Protein AF-A0A529P833-F1 (afdb_monomer_lite)

Structure (mmCIF, N/CA/C/O backbone):
data_AF-A0A529P833-F1
#
_entry.id   AF-A0A529P833-F1
#
loop_
_atom_site.group_PDB
_atom_site.id
_atom_site.type_symbol
_atom_site.label_atom_id
_atom_site.label_alt_id
_atom_site.label_comp_id
_atom_site.label_asym_id
_atom_site.label_entity_id
_atom_site.label_seq_id
_atom_site.pdbx_PDB_ins_code
_atom_site.Cartn_x
_atom_site.Cartn_y
_atom_site.Cartn_z
_atom_site.occupancy
_atom_site.B_iso_or_equiv
_atom_site.auth_seq_id
_atom_site.auth_comp_id
_atom_site.auth_asym_id
_atom_site.auth_atom_id
_atom_site.pdbx_PDB_model_num
ATOM 1 N N . ALA A 1 1 ? -0.693 17.365 -5.103 1.00 44.31 1 ALA A N 1
ATOM 2 C CA . ALA A 1 1 ? -1.880 16.643 -4.598 1.00 44.31 1 ALA A CA 1
ATOM 3 C C . ALA A 1 1 ? -1.567 15.149 -4.616 1.00 44.31 1 ALA A C 1
ATOM 5 O O . ALA A 1 1 ? -0.800 14.746 -5.477 1.00 44.31 1 ALA A O 1
ATOM 6 N N . GLY A 1 2 ? -2.029 14.365 -3.637 1.00 60.72 2 GLY A N 1
ATOM 7 C CA . GLY A 1 2 ? -1.869 12.901 -3.673 1.00 60.72 2 GLY A CA 1
ATOM 8 C C . GLY A 1 2 ? -3.055 12.272 -4.397 1.00 60.72 2 GLY A C 1
ATOM 9 O O . GLY A 1 2 ? -4.148 12.835 -4.332 1.00 60.72 2 GLY A O 1
ATOM 10 N N . THR A 1 3 ? -2.845 11.148 -5.074 1.00 85.25 3 THR A N 1
ATOM 11 C CA . THR A 1 3 ? -3.934 10.380 -5.693 1.00 85.25 3 THR A CA 1
ATOM 12 C C . THR A 1 3 ? -4.695 9.618 -4.611 1.00 85.25 3 THR A C 1
ATOM 14 O O . THR A 1 3 ? -4.107 9.254 -3.597 1.00 85.25 3 THR A O 1
ATOM 17 N N . GLY A 1 4 ? -6.000 9.411 -4.770 1.00 94.19 4 GLY A N 1
ATOM 18 C CA . GLY A 1 4 ? -6.789 8.597 -3.845 1.00 94.19 4 GLY A CA 1
ATOM 19 C C . GLY A 1 4 ? -6.843 7.138 -4.295 1.00 94.19 4 GLY A C 1
ATOM 20 O O . GLY A 1 4 ? -7.025 6.890 -5.484 1.00 94.19 4 GLY A O 1
ATOM 21 N N . ILE A 1 5 ? -6.725 6.192 -3.364 1.00 96.88 5 ILE A N 1
ATOM 22 C CA . ILE A 1 5 ? -6.980 4.764 -3.613 1.00 96.88 5 ILE A CA 1
ATOM 23 C C . ILE A 1 5 ? -7.981 4.201 -2.609 1.00 96.88 5 ILE A C 1
ATOM 25 O O . ILE A 1 5 ? -7.997 4.668 -1.466 1.00 96.88 5 ILE A O 1
ATOM 29 N N . PRO A 1 6 ? -8.784 3.188 -2.969 1.00 98.12 6 PRO A N 1
ATOM 30 C CA . PRO A 1 6 ? -9.555 2.457 -1.982 1.00 98.12 6 PRO A CA 1
ATOM 31 C C . PRO A 1 6 ? -8.611 1.705 -1.031 1.00 98.12 6 PRO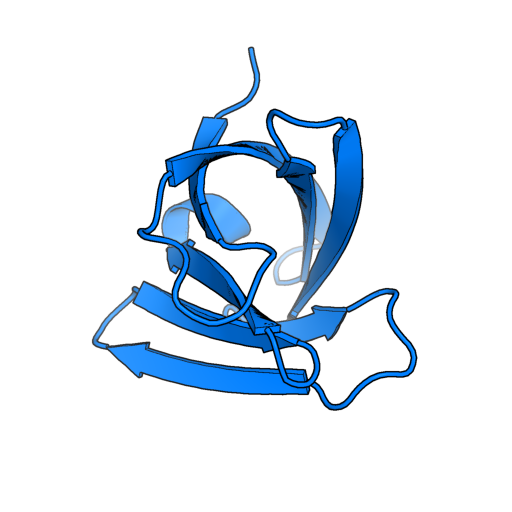 A C 1
ATOM 33 O O . PRO A 1 6 ? -7.746 0.935 -1.457 1.00 98.12 6 PRO A O 1
ATOM 36 N N . CYS A 1 7 ? -8.772 1.920 0.273 1.00 98.12 7 CYS A N 1
ATOM 37 C CA . CYS A 1 7 ? -8.083 1.143 1.293 1.00 98.12 7 CYS A CA 1
ATOM 38 C C . CYS A 1 7 ? -8.911 0.970 2.574 1.00 98.12 7 CYS A C 1
ATOM 40 O O . CYS A 1 7 ? -9.808 1.761 2.880 1.00 98.12 7 CYS A O 1
ATOM 42 N N . ALA A 1 8 ? -8.592 -0.075 3.333 1.00 98.12 8 ALA A N 1
ATOM 43 C CA . ALA A 1 8 ? -9.122 -0.337 4.665 1.00 98.12 8 ALA A CA 1
ATOM 44 C C . ALA A 1 8 ? -7.989 -0.811 5.578 1.00 98.12 8 ALA A C 1
ATOM 46 O O . ALA A 1 8 ? -7.127 -1.578 5.153 1.00 98.12 8 ALA A O 1
ATOM 47 N N . ARG A 1 9 ? -7.988 -0.365 6.835 1.00 97.50 9 ARG A N 1
ATOM 48 C CA . ARG A 1 9 ? -6.948 -0.708 7.814 1.00 97.50 9 ARG A CA 1
ATOM 49 C C . ARG A 1 9 ? -7.383 -1.819 8.756 1.00 97.50 9 ARG A C 1
ATOM 51 O O . ARG A 1 9 ? -6.577 -2.667 9.131 1.00 97.50 9 ARG A O 1
ATOM 58 N N . TYR A 1 10 ? -8.658 -1.808 9.136 1.00 96.75 10 TYR A N 1
ATOM 59 C CA . TYR A 1 10 ? -9.205 -2.674 10.174 1.00 96.75 10 TYR A CA 1
ATOM 60 C C . TYR A 1 10 ? -10.105 -3.775 9.603 1.00 96.75 10 TYR A C 1
ATOM 62 O O . TYR A 1 10 ? -10.704 -3.649 8.527 1.00 96.75 10 TYR A O 1
ATOM 70 N N . VAL A 1 11 ? -10.210 -4.879 10.347 1.00 96.50 11 VAL A N 1
ATOM 71 C CA . VAL A 1 11 ? -11.085 -6.007 10.001 1.00 96.50 11 VAL A CA 1
ATOM 72 C C . VAL A 1 11 ? -12.537 -5.528 9.951 1.00 96.50 11 VAL A C 1
ATOM 74 O O . VAL A 1 11 ? -12.990 -4.806 10.833 1.00 96.50 11 VAL A O 1
ATOM 77 N N . GLY A 1 12 ? -13.266 -5.910 8.899 1.00 94.75 12 GLY A N 1
ATOM 78 C CA . GLY A 1 12 ? -14.674 -5.538 8.714 1.00 94.75 12 GLY A CA 1
ATOM 79 C C . GLY A 1 12 ? -14.915 -4.083 8.293 1.00 94.75 12 GLY A C 1
ATOM 80 O O . GLY A 1 12 ? -16.043 -3.738 7.955 1.00 94.75 12 GLY A O 1
ATOM 81 N N . GLN A 1 13 ? -13.880 -3.239 8.247 1.00 95.62 13 GLN A N 1
ATOM 82 C CA . GLN A 1 13 ? -14.016 -1.854 7.802 1.00 95.62 13 GLN A CA 1
ATOM 83 C C . GLN A 1 13 ? -14.406 -1.805 6.311 1.00 95.62 13 GLN A C 1
ATOM 85 O O . GLN A 1 13 ? -13.791 -2.500 5.497 1.00 95.62 13 GLN A O 1
ATOM 90 N N . PRO A 1 14 ? -15.393 -0.999 5.900 1.00 96.81 14 PRO A N 1
ATOM 91 C CA . PRO A 1 14 ? -15.602 -0.709 4.486 1.00 96.81 14 PRO A CA 1
ATOM 92 C C . PRO A 1 14 ? -14.361 -0.053 3.868 1.00 96.81 14 PRO A C 1
ATOM 94 O O . PRO A 1 14 ? -13.589 0.607 4.564 1.00 96.81 14 PRO A O 1
ATOM 97 N N . MET A 1 15 ? -14.169 -0.212 2.560 1.00 97.06 15 MET A N 1
ATOM 98 C CA . MET A 1 15 ? -13.111 0.523 1.865 1.00 97.06 15 MET A CA 1
ATOM 99 C C . MET A 1 15 ? -13.414 2.022 1.917 1.00 97.06 15 MET A C 1
ATOM 101 O O . MET A 1 15 ? -14.552 2.453 1.734 1.00 97.06 15 MET A O 1
ATOM 105 N N . THR A 1 16 ? -12.381 2.812 2.174 1.00 96.25 16 THR A N 1
ATOM 106 C CA . THR A 1 16 ? -12.429 4.278 2.189 1.00 96.25 16 THR A CA 1
ATOM 107 C C . THR A 1 16 ? -11.386 4.828 1.226 1.00 96.25 16 THR A C 1
ATOM 109 O O . THR A 1 16 ? -10.544 4.077 0.737 1.00 96.25 16 THR A O 1
ATOM 112 N N . LEU A 1 17 ? -11.420 6.128 0.939 1.00 97.12 17 LEU A N 1
ATOM 113 C CA . LEU A 1 17 ? -10.403 6.741 0.094 1.00 97.12 17 LEU A CA 1
ATOM 114 C C . LEU A 1 17 ? -9.182 7.140 0.930 1.00 97.12 17 LEU A C 1
ATOM 116 O O . LEU A 1 17 ? -9.263 8.012 1.794 1.00 97.12 17 LEU A O 1
ATOM 120 N N . CYS A 1 18 ? -8.046 6.524 0.637 1.00 97.62 18 CYS A N 1
ATOM 121 C CA . CYS A 1 18 ? -6.766 6.771 1.283 1.00 97.62 18 CYS A CA 1
ATOM 122 C C . CYS A 1 18 ? -5.856 7.564 0.353 1.00 97.62 18 CYS A C 1
ATOM 124 O O . CYS A 1 18 ? -5.900 7.406 -0.868 1.00 97.62 18 CYS A O 1
ATOM 126 N N . LYS A 1 19 ? -5.014 8.428 0.918 1.00 97.44 19 LYS A N 1
ATOM 127 C CA . LYS A 1 19 ? -4.087 9.229 0.119 1.00 97.44 19 LYS A CA 1
ATOM 128 C C . LYS A 1 19 ? -2.895 8.369 -0.279 1.00 97.44 19 LYS A C 1
ATOM 130 O O . LYS A 1 19 ? -2.279 7.752 0.578 1.00 97.44 19 LYS A O 1
ATOM 135 N N . ALA A 1 20 ? -2.531 8.385 -1.548 1.00 96.94 20 ALA A N 1
ATOM 136 C CA . ALA A 1 20 ? -1.380 7.690 -2.092 1.00 96.94 20 ALA A CA 1
ATOM 137 C C . ALA A 1 20 ? -0.357 8.681 -2.659 1.00 96.94 20 ALA A C 1
ATOM 139 O O . ALA A 1 20 ? -0.695 9.717 -3.248 1.00 96.94 20 ALA A O 1
ATOM 140 N N . ARG A 1 21 ? 0.917 8.340 -2.481 1.00 96.00 21 ARG A N 1
ATOM 141 C CA . ARG A 1 21 ? 2.062 8.947 -3.157 1.00 96.00 21 ARG A CA 1
ATOM 142 C C . ARG A 1 21 ? 2.841 7.832 -3.836 1.00 96.00 21 ARG A C 1
ATOM 144 O O . ARG A 1 21 ? 3.102 6.814 -3.210 1.00 96.00 21 ARG A O 1
ATOM 151 N N . ILE A 1 22 ? 3.208 8.058 -5.089 1.00 95.06 22 ILE A N 1
ATOM 152 C CA . ILE A 1 22 ? 3.946 7.102 -5.903 1.00 95.06 22 ILE A CA 1
ATOM 153 C C . ILE A 1 22 ? 5.349 7.651 -6.115 1.00 95.06 22 ILE A C 1
ATOM 155 O O . ILE A 1 22 ? 5.518 8.833 -6.428 1.00 95.06 22 ILE A O 1
ATOM 159 N N . GLU A 1 23 ? 6.343 6.800 -5.905 1.00 94.94 23 GLU A N 1
ATOM 160 C CA . GLU A 1 23 ? 7.741 7.081 -6.184 1.00 94.94 23 GLU A CA 1
ATOM 161 C C . GLU A 1 23 ? 8.284 6.008 -7.131 1.00 94.94 23 GLU A C 1
ATOM 163 O O . GLU A 1 23 ? 8.458 4.853 -6.747 1.00 94.94 23 GLU A O 1
ATOM 168 N N . HIS A 1 24 ? 8.556 6.381 -8.382 1.00 93.94 24 HIS A N 1
ATOM 169 C CA . HIS A 1 24 ? 9.161 5.471 -9.353 1.00 93.94 24 HIS A CA 1
ATOM 170 C C . HIS A 1 24 ? 10.650 5.279 -9.035 1.00 93.94 24 HIS A C 1
ATOM 172 O O . HIS A 1 24 ? 11.403 6.247 -8.919 1.00 93.94 24 HIS A O 1
ATOM 178 N N . LYS A 1 25 ? 11.078 4.020 -8.902 1.00 91.56 25 LYS A N 1
ATOM 179 C CA . LYS A 1 25 ? 12.447 3.608 -8.534 1.00 91.56 25 LYS A CA 1
ATOM 180 C C . LYS A 1 25 ? 13.239 3.034 -9.718 1.00 91.56 25 LYS A C 1
ATOM 182 O O . LYS A 1 25 ? 14.313 2.468 -9.532 1.00 91.56 25 LYS A O 1
ATOM 187 N N . GLY A 1 26 ? 12.703 3.139 -10.930 1.00 87.50 26 GLY A N 1
ATOM 188 C CA . GLY A 1 26 ? 13.270 2.582 -12.155 1.00 87.50 26 GLY A CA 1
ATOM 189 C C . GLY A 1 26 ? 12.186 2.370 -13.208 1.00 87.50 26 GLY A C 1
ATOM 190 O O . GLY A 1 26 ? 11.045 2.780 -13.006 1.00 87.50 26 GLY A O 1
ATOM 191 N N . ALA A 1 27 ? 12.538 1.720 -14.319 1.00 83.38 27 ALA A N 1
ATOM 192 C CA . ALA A 1 27 ? 11.607 1.490 -15.427 1.00 83.38 27 ALA A CA 1
ATOM 193 C C . ALA A 1 27 ? 10.422 0.583 -15.045 1.00 83.38 27 ALA A C 1
ATOM 195 O O . ALA A 1 27 ? 9.324 0.760 -15.556 1.00 83.38 27 ALA A O 1
ATOM 196 N N . ASP A 1 28 ? 10.636 -0.371 -14.140 1.00 89.00 28 ASP A N 1
ATOM 197 C CA . ASP A 1 28 ? 9.671 -1.407 -13.763 1.00 89.00 28 ASP A CA 1
ATOM 198 C C . ASP A 1 28 ? 9.421 -1.472 -12.248 1.00 89.00 28 ASP A C 1
ATOM 200 O O . ASP A 1 28 ? 8.846 -2.444 -11.757 1.00 89.00 28 ASP A O 1
ATOM 204 N N . LYS A 1 29 ? 9.862 -0.455 -11.495 1.00 94.38 29 LYS A N 1
ATOM 205 C CA . LYS A 1 29 ? 9.770 -0.422 -10.030 1.00 94.38 29 LYS A CA 1
ATOM 206 C C . LYS A 1 29 ? 9.107 0.849 -9.534 1.00 94.38 29 LYS A C 1
ATOM 208 O O . LYS A 1 29 ? 9.477 1.945 -9.956 1.00 94.38 29 LYS A O 1
ATOM 213 N N . ALA A 1 30 ? 8.212 0.709 -8.569 1.00 96.12 30 ALA A N 1
ATOM 214 C CA . ALA A 1 30 ? 7.631 1.838 -7.860 1.00 96.12 30 ALA A CA 1
ATOM 215 C C . ALA A 1 30 ? 7.331 1.485 -6.406 1.00 96.12 30 ALA A C 1
ATOM 217 O O . ALA A 1 30 ? 6.974 0.351 -6.102 1.00 96.12 30 ALA A O 1
ATOM 218 N N . ASP A 1 31 ? 7.424 2.477 -5.531 1.00 97.25 31 ASP A N 1
ATOM 219 C CA . ASP A 1 31 ? 6.899 2.400 -4.176 1.00 97.25 31 ASP A CA 1
ATOM 220 C C . ASP A 1 31 ? 5.639 3.261 -4.081 1.00 97.25 31 ASP A C 1
ATOM 222 O O . ASP A 1 31 ? 5.625 4.433 -4.467 1.00 97.25 31 ASP A O 1
ATOM 226 N N . VAL A 1 32 ? 4.566 2.675 -3.557 1.00 97.06 32 VAL A N 1
ATOM 227 C CA . VAL A 1 32 ? 3.307 3.362 -3.278 1.00 97.06 32 VAL A CA 1
ATOM 228 C C . VAL A 1 32 ? 3.178 3.528 -1.772 1.00 97.06 32 VAL A C 1
ATOM 230 O O . VAL A 1 32 ? 2.914 2.574 -1.043 1.00 97.06 32 VAL A O 1
ATOM 233 N N . THR A 1 33 ? 3.353 4.757 -1.292 1.00 98.00 33 THR A N 1
ATOM 234 C CA . THR A 1 33 ? 3.078 5.113 0.100 1.00 98.00 33 THR A CA 1
ATOM 235 C C . THR A 1 33 ? 1.610 5.488 0.251 1.00 98.00 33 THR A C 1
ATOM 237 O O . THR A 1 33 ? 1.165 6.521 -0.255 1.00 98.00 33 THR A O 1
ATOM 240 N N . VAL A 1 34 ? 0.865 4.672 0.988 1.00 98.12 34 VAL A N 1
ATOM 241 C CA . VAL A 1 34 ? -0.537 4.888 1.348 1.00 98.12 34 VAL A CA 1
ATOM 242 C C . VAL A 1 34 ? -0.601 5.523 2.733 1.00 98.12 34 VAL A C 1
ATOM 244 O O . VAL A 1 34 ? 0.031 5.048 3.666 1.00 98.12 34 VAL A O 1
ATOM 247 N N . THR A 1 35 ? -1.353 6.607 2.878 1.00 98.12 35 THR A N 1
ATOM 248 C CA . THR A 1 35 ? -1.636 7.286 4.146 1.00 98.12 35 THR A CA 1
ATOM 249 C C . THR A 1 35 ? -3.112 7.105 4.471 1.00 98.12 35 THR A C 1
ATOM 251 O O . THR A 1 35 ? -3.975 7.530 3.691 1.00 98.12 35 THR A O 1
ATOM 254 N N . TRP A 1 36 ? -3.406 6.477 5.608 1.00 97.62 36 TRP A N 1
ATOM 255 C CA . TRP A 1 36 ? -4.784 6.310 6.064 1.00 97.62 36 TRP A CA 1
ATOM 256 C C . TRP A 1 36 ? -5.382 7.644 6.536 1.00 97.62 36 TRP A C 1
ATOM 258 O O . TRP A 1 36 ? -4.639 8.520 6.990 1.00 97.62 36 TRP A O 1
ATOM 268 N N . PRO A 1 37 ? -6.717 7.812 6.475 1.00 95.06 37 PRO A N 1
ATOM 269 C CA . PRO A 1 37 ? -7.382 9.013 6.984 1.00 95.06 37 PRO A CA 1
ATOM 270 C C . PRO A 1 37 ? -7.163 9.255 8.484 1.00 95.06 37 PRO A C 1
ATOM 272 O O . PRO A 1 37 ? -7.146 10.403 8.919 1.00 95.06 37 PRO A O 1
ATOM 275 N N . ASP A 1 38 ? -6.983 8.183 9.262 1.00 93.31 38 ASP A N 1
ATOM 276 C CA . ASP A 1 38 ? -6.701 8.221 10.702 1.00 93.31 38 ASP A CA 1
ATOM 277 C C . ASP A 1 38 ? -5.206 8.396 11.033 1.00 93.31 38 ASP A C 1
ATOM 279 O O . ASP A 1 38 ? -4.833 8.512 12.200 1.00 93.31 38 ASP A O 1
ATOM 283 N N . GLY A 1 39 ? -4.350 8.471 10.010 1.00 94.81 39 GLY A N 1
ATOM 284 C CA . GLY A 1 39 ? -2.913 8.668 10.141 1.00 94.81 39 GLY A CA 1
ATOM 285 C C . GLY A 1 39 ? -2.087 7.379 10.105 1.00 94.81 39 GLY A C 1
ATOM 286 O O . GLY A 1 39 ? -2.581 6.254 10.132 1.00 94.81 39 GLY A O 1
ATOM 287 N N . GLY A 1 40 ? -0.769 7.554 10.033 1.00 96.88 40 GLY A N 1
ATOM 288 C CA . GLY A 1 40 ? 0.167 6.471 9.731 1.00 96.88 40 GLY A CA 1
ATOM 289 C C . GLY A 1 40 ? 0.238 6.160 8.235 1.00 96.88 40 GLY A C 1
ATOM 290 O O . GLY A 1 40 ? -0.547 6.670 7.429 1.00 96.88 40 GLY A O 1
ATOM 291 N N . THR A 1 41 ? 1.214 5.337 7.865 1.00 98.00 41 THR A N 1
ATOM 292 C CA . THR A 1 41 ? 1.488 5.003 6.467 1.00 98.00 41 THR A CA 1
ATOM 293 C C . THR A 1 41 ? 1.794 3.530 6.272 1.00 98.00 41 THR A C 1
ATOM 295 O O . THR A 1 41 ? 2.303 2.874 7.178 1.00 98.00 41 THR A O 1
ATOM 298 N N . ARG A 1 42 ? 1.538 3.056 5.056 1.00 98.38 42 ARG A N 1
ATOM 299 C CA . ARG A 1 42 ? 1.995 1.773 4.529 1.00 98.38 42 ARG A CA 1
ATOM 300 C C . ARG A 1 42 ? 2.784 2.028 3.257 1.00 98.38 42 ARG A C 1
ATOM 302 O O . ARG A 1 42 ? 2.281 2.725 2.375 1.00 98.38 42 ARG A O 1
ATOM 309 N N . LEU A 1 43 ? 3.978 1.465 3.140 1.00 98.44 43 LEU A N 1
ATOM 310 C CA . LEU A 1 43 ? 4.690 1.411 1.867 1.00 98.44 43 LEU A CA 1
ATOM 311 C C . LEU A 1 43 ? 4.422 0.061 1.206 1.00 98.44 43 LEU A C 1
ATOM 313 O O . LEU A 1 43 ? 4.548 -0.976 1.850 1.00 98.44 43 LEU A O 1
ATOM 317 N N . ILE A 1 44 ? 4.034 0.081 -0.067 1.00 98.38 44 ILE A N 1
ATOM 318 C CA . ILE A 1 44 ? 3.836 -1.107 -0.900 1.00 98.38 44 ILE A CA 1
ATOM 319 C C . ILE A 1 44 ? 4.775 -1.000 -2.096 1.00 98.38 44 ILE A C 1
ATOM 321 O O . ILE A 1 44 ? 4.661 -0.059 -2.882 1.00 98.38 44 ILE A O 1
ATOM 325 N N . SER A 1 45 ? 5.678 -1.961 -2.246 1.00 97.62 45 SER A N 1
ATOM 326 C CA . SER A 1 45 ? 6.608 -2.012 -3.374 1.00 97.62 45 SER A CA 1
ATOM 327 C C . SER A 1 45 ? 5.999 -2.780 -4.540 1.00 97.62 45 SER A C 1
ATOM 329 O O . SER A 1 45 ? 5.360 -3.814 -4.349 1.00 97.62 45 SER A O 1
ATOM 331 N N . PHE A 1 46 ? 6.233 -2.294 -5.753 1.00 96.31 46 PHE A N 1
ATOM 332 C CA . PHE A 1 46 ? 5.822 -2.902 -7.014 1.00 96.31 46 PHE A CA 1
ATOM 333 C C . PHE A 1 46 ? 7.040 -3.170 -7.884 1.00 96.31 46 PHE A C 1
ATOM 335 O O . PHE A 1 46 ? 7.814 -2.242 -8.110 1.00 96.31 46 PHE A O 1
ATOM 342 N N . TYR A 1 47 ? 7.160 -4.389 -8.421 1.00 93.56 47 TYR A N 1
ATOM 343 C CA . TYR A 1 47 ? 8.176 -4.796 -9.402 1.00 93.56 47 TYR A CA 1
ATOM 344 C C . TYR A 1 47 ? 7.501 -5.453 -10.610 1.00 93.56 47 TYR A C 1
ATOM 346 O O . TYR A 1 47 ? 6.622 -6.298 -10.447 1.00 93.56 47 TYR A O 1
ATOM 354 N N . GLY A 1 48 ? 7.886 -5.072 -11.830 1.00 86.69 48 GLY A N 1
ATOM 355 C CA . GLY A 1 48 ? 7.329 -5.643 -13.062 1.00 86.69 48 GLY A CA 1
ATOM 356 C C . GLY A 1 48 ? 5.810 -5.475 -13.200 1.00 86.69 48 GLY A C 1
ATOM 357 O O . GLY A 1 48 ? 5.150 -6.314 -13.807 1.00 86.69 48 GLY A O 1
ATOM 358 N N . GLY A 1 49 ? 5.236 -4.432 -12.592 1.00 80.75 49 GLY A N 1
ATOM 359 C CA . GLY A 1 49 ? 3.787 -4.181 -12.585 1.00 80.75 49 GLY A CA 1
ATOM 360 C C . GLY A 1 49 ? 2.990 -5.063 -11.633 1.00 80.75 49 GLY A C 1
ATOM 361 O O . GLY A 1 49 ? 1.771 -5.121 -11.741 1.00 80.75 49 GLY A O 1
ATOM 362 N N . LEU A 1 50 ? 3.660 -5.751 -10.709 1.00 91.75 50 LEU A N 1
ATOM 363 C CA .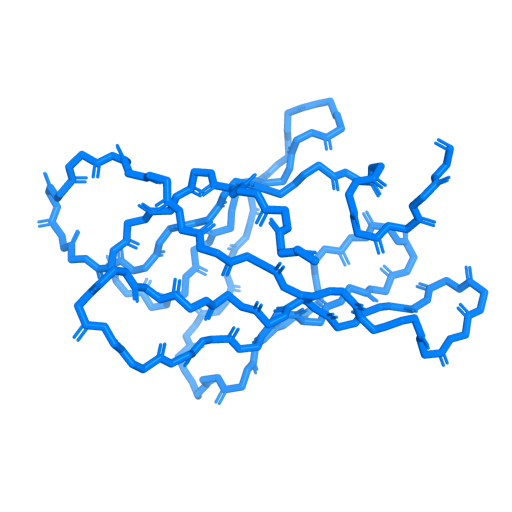 LEU A 1 50 ? 3.028 -6.577 -9.689 1.00 91.75 50 LEU A CA 1
ATOM 364 C C . LEU A 1 50 ? 3.397 -6.081 -8.287 1.00 91.75 50 LEU A C 1
ATOM 366 O O . LEU A 1 50 ? 4.537 -5.655 -8.079 1.00 91.75 50 LEU A O 1
ATOM 370 N N . PRO A 1 51 ? 2.478 -6.171 -7.311 1.00 96.81 51 PRO A N 1
ATOM 371 C CA . PRO A 1 51 ? 2.811 -5.954 -5.912 1.00 96.81 51 PRO A CA 1
ATOM 372 C C . PRO A 1 51 ? 3.858 -6.979 -5.457 1.00 96.81 51 PRO A C 1
ATOM 374 O O . PRO A 1 51 ? 3.670 -8.183 -5.616 1.00 96.81 51 PRO A O 1
ATOM 377 N N . ALA A 1 52 ? 4.962 -6.498 -4.896 1.00 97.00 52 ALA A N 1
ATOM 378 C CA . ALA A 1 52 ? 6.116 -7.306 -4.509 1.00 97.00 52 ALA A CA 1
ATOM 379 C C . ALA A 1 52 ? 6.273 -7.444 -2.986 1.00 97.00 52 ALA A C 1
ATOM 381 O O . ALA A 1 52 ? 6.853 -8.422 -2.522 1.00 97.00 52 ALA A O 1
ATOM 382 N N . GLY A 1 53 ? 5.763 -6.489 -2.203 1.00 98.00 53 GLY A N 1
ATOM 383 C CA . GLY A 1 53 ? 5.849 -6.529 -0.744 1.00 98.00 53 GLY A CA 1
ATOM 384 C C . GLY A 1 53 ? 5.411 -5.230 -0.077 1.00 98.00 53 GLY A C 1
ATOM 385 O O . GLY A 1 53 ? 4.908 -4.316 -0.735 1.00 98.00 53 GLY A O 1
ATOM 386 N N . SER A 1 54 ? 5.620 -5.147 1.236 1.00 98.50 54 SER A N 1
ATOM 387 C CA . SER A 1 54 ? 5.389 -3.938 2.027 1.00 98.50 54 SER A CA 1
ATOM 388 C C . SER A 1 54 ? 6.486 -3.705 3.067 1.00 98.50 54 SER A C 1
ATOM 390 O O . 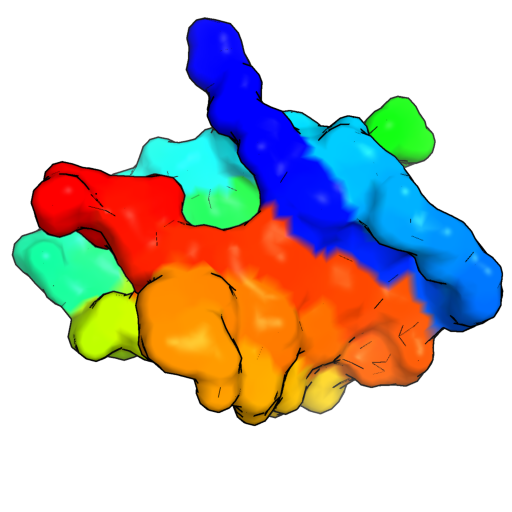SER A 1 54 ? 7.342 -4.559 3.283 1.00 98.50 54 SER A O 1
ATOM 392 N N . ASP A 1 55 ? 6.448 -2.549 3.732 1.00 98.38 55 ASP A N 1
ATOM 393 C CA . ASP A 1 55 ? 7.287 -2.238 4.899 1.00 98.38 55 ASP A CA 1
ATOM 394 C C . ASP A 1 55 ? 6.774 -2.857 6.220 1.00 98.38 55 ASP A C 1
ATOM 396 O O . ASP A 1 55 ? 7.267 -2.515 7.295 1.00 98.38 55 ASP A O 1
ATOM 400 N N . SER A 1 56 ? 5.789 -3.767 6.163 1.00 98.00 56 SER A N 1
ATOM 401 C CA . SER A 1 56 ? 5.351 -4.567 7.317 1.00 98.00 56 SER A CA 1
ATOM 402 C C . SER A 1 56 ? 6.103 -5.897 7.369 1.00 98.00 56 SER A C 1
ATOM 404 O O . SER A 1 56 ? 6.325 -6.499 6.320 1.00 98.00 56 SER A O 1
ATOM 406 N N . PRO A 1 57 ? 6.407 -6.436 8.563 1.00 97.31 57 PRO A N 1
ATOM 407 C CA . PRO A 1 57 ? 6.839 -7.827 8.695 1.00 97.31 57 PRO A CA 1
ATOM 408 C C . PRO A 1 57 ? 5.693 -8.836 8.486 1.00 97.31 57 PRO A C 1
ATOM 410 O O . PRO A 1 57 ? 5.942 -10.039 8.435 1.00 97.31 57 PRO A O 1
ATOM 413 N N . ASP A 1 58 ? 4.444 -8.368 8.416 1.00 98.06 58 ASP A N 1
ATOM 414 C CA . ASP A 1 58 ? 3.268 -9.221 8.251 1.00 98.06 58 ASP A CA 1
ATOM 415 C C . ASP A 1 58 ? 3.195 -9.870 6.866 1.00 98.06 58 ASP A C 1
ATOM 417 O O . ASP A 1 58 ? 3.736 -9.376 5.878 1.00 98.06 58 ASP A O 1
ATOM 421 N N . GLU A 1 59 ? 2.437 -10.963 6.784 1.00 98.19 59 GLU A N 1
ATOM 422 C CA . GLU A 1 59 ? 2.204 -11.672 5.530 1.00 98.19 59 GLU A CA 1
ATOM 423 C C . GLU A 1 59 ? 1.621 -10.745 4.450 1.00 98.19 59 GLU A C 1
ATOM 425 O O . GLU A 1 59 ? 0.592 -10.092 4.650 1.00 98.19 59 GLU A O 1
ATOM 430 N N . PHE A 1 60 ? 2.260 -10.743 3.281 1.00 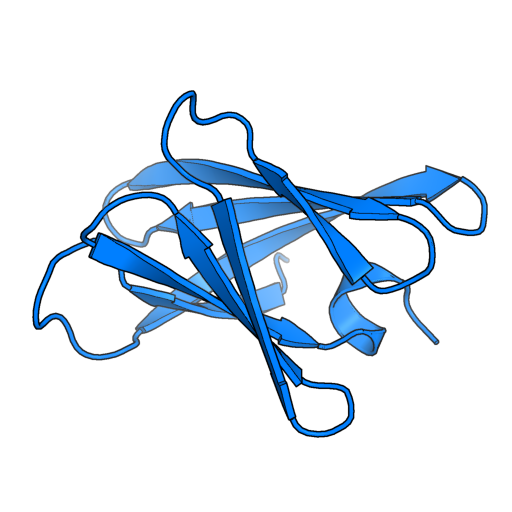98.38 60 PHE A N 1
ATOM 431 C CA . PHE A 1 60 ? 1.846 -9.979 2.114 1.00 98.38 60 PHE A CA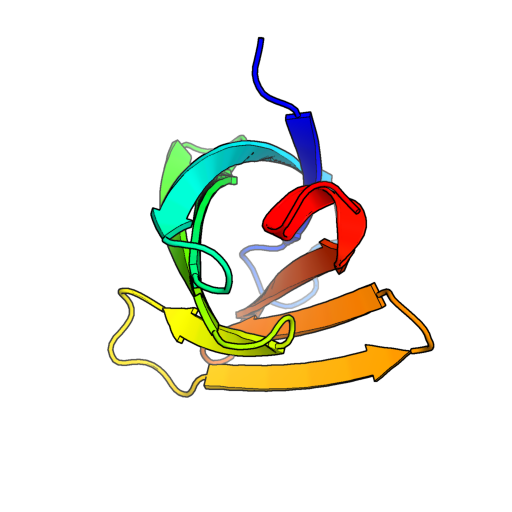 1
ATOM 432 C C . PHE A 1 60 ? 1.209 -10.904 1.077 1.00 98.38 60 PHE A C 1
ATOM 434 O O . PHE A 1 60 ? 1.841 -11.838 0.584 1.00 98.38 60 PHE A O 1
ATOM 441 N N . ARG A 1 61 ? -0.050 -10.643 0.729 1.00 98.19 61 ARG A N 1
ATOM 442 C CA . ARG A 1 61 ? -0.810 -11.418 -0.259 1.00 98.19 61 ARG A CA 1
ATOM 443 C C . ARG A 1 61 ? -1.495 -10.478 -1.230 1.00 98.19 61 ARG A C 1
ATOM 445 O O . ARG A 1 61 ? -1.937 -9.404 -0.841 1.00 98.19 61 ARG A O 1
ATOM 452 N N . PHE A 1 62 ? -1.661 -10.896 -2.475 1.00 98.06 62 PHE A N 1
ATOM 453 C CA . PHE A 1 62 ? -2.498 -10.163 -3.414 1.00 98.06 62 PHE A CA 1
ATOM 454 C C . PHE A 1 62 ? -3.216 -11.106 -4.372 1.00 98.06 62 PHE A C 1
ATOM 456 O O . PHE A 1 62 ? -2.742 -12.201 -4.671 1.00 98.06 62 PHE A O 1
ATOM 463 N N . THR A 1 63 ? -4.367 -10.656 -4.853 1.00 97.62 63 THR A N 1
ATOM 464 C CA . THR A 1 63 ? -5.042 -11.201 -6.030 1.00 97.62 63 THR A CA 1
ATOM 465 C C . THR A 1 63 ? -5.142 -10.105 -7.078 1.00 97.62 63 THR A C 1
ATOM 467 O O . THR A 1 63 ? -5.051 -8.916 -6.761 1.00 97.62 63 THR A O 1
ATOM 470 N N . ARG A 1 64 ? -5.307 -10.496 -8.339 1.00 95.19 64 ARG A N 1
ATOM 471 C CA . ARG A 1 64 ? -5.378 -9.557 -9.454 1.00 95.19 64 ARG A CA 1
ATOM 472 C C . ARG A 1 64 ? -6.639 -9.798 -10.267 1.00 95.19 64 ARG A C 1
ATOM 474 O O . ARG A 1 64 ? -6.920 -10.934 -10.640 1.00 95.19 64 ARG A O 1
ATOM 481 N N . GLU A 1 65 ? -7.354 -8.720 -10.562 1.00 95.56 65 GLU A N 1
ATOM 482 C CA . GLU A 1 65 ? -8.527 -8.703 -11.434 1.00 95.56 65 GLU A CA 1
ATOM 483 C C . GLU A 1 65 ? -8.267 -7.712 -12.576 1.00 95.56 65 GLU A C 1
ATOM 485 O O . GLU A 1 65 ? -8.367 -6.497 -12.414 1.00 95.56 65 GLU A O 1
ATOM 490 N N . GLY A 1 66 ? -7.841 -8.218 -13.739 1.00 93.06 66 GLY A N 1
ATOM 491 C CA . GLY A 1 66 ? -7.384 -7.359 -14.836 1.00 93.06 66 GLY A CA 1
ATOM 492 C C . GLY A 1 66 ? -6.149 -6.540 -14.437 1.00 93.06 66 GLY A C 1
ATOM 493 O O . GLY A 1 66 ? -5.101 -7.114 -14.141 1.00 93.06 66 GLY A O 1
ATOM 494 N N . SER A 1 67 ? -6.262 -5.208 -14.425 1.00 91.31 67 SER A N 1
ATOM 495 C CA . SER A 1 67 ? -5.199 -4.289 -13.978 1.00 91.31 67 SER A CA 1
ATOM 496 C C . SER A 1 67 ? -5.332 -3.839 -12.519 1.00 91.31 67 SER A C 1
ATOM 498 O O . SER A 1 67 ? -4.550 -3.006 -12.058 1.00 91.31 67 SER A O 1
ATOM 500 N N . LEU A 1 68 ? -6.330 -4.351 -11.791 1.00 95.75 68 LEU A N 1
ATOM 501 C CA . LEU A 1 68 ? -6.552 -4.044 -10.384 1.00 95.75 68 LEU A CA 1
ATOM 502 C C . LEU A 1 68 ? -5.829 -5.059 -9.499 1.00 95.75 68 LEU A C 1
ATOM 504 O O . LEU A 1 68 ? -6.105 -6.259 -9.561 1.00 95.75 68 LEU A O 1
ATOM 508 N N . ASN A 1 69 ? -4.948 -4.568 -8.631 1.00 97.25 69 ASN A N 1
ATOM 509 C CA . ASN A 1 69 ? -4.310 -5.372 -7.599 1.00 97.25 69 ASN A CA 1
ATOM 510 C C . ASN A 1 69 ? -5.065 -5.200 -6.280 1.00 97.25 69 ASN A C 1
ATOM 512 O O . ASN A 1 69 ? -5.114 -4.100 -5.726 1.00 97.25 69 ASN A O 1
ATOM 516 N N . MET A 1 70 ? -5.622 -6.298 -5.775 1.00 98.06 70 MET A N 1
ATOM 517 C CA . MET A 1 70 ? -6.264 -6.379 -4.466 1.00 98.06 70 MET A CA 1
ATOM 518 C C . MET A 1 70 ? -5.257 -6.947 -3.472 1.00 98.06 70 MET A C 1
ATOM 520 O O . MET A 1 70 ? -5.004 -8.152 -3.431 1.00 98.06 70 MET A O 1
ATOM 524 N N . ILE A 1 71 ? -4.654 -6.069 -2.685 1.00 98.62 71 ILE A N 1
ATOM 525 C CA . ILE A 1 71 ? -3.518 -6.374 -1.817 1.00 98.62 71 ILE A CA 1
ATOM 526 C C . ILE A 1 71 ? -4.002 -6.493 -0.377 1.00 98.62 71 ILE A C 1
ATOM 528 O O . ILE A 1 71 ? -4.833 -5.706 0.076 1.00 98.62 71 ILE A O 1
ATOM 532 N N . ARG A 1 72 ? -3.458 -7.464 0.353 1.00 98.56 72 ARG A N 1
ATOM 533 C CA . ARG A 1 72 ? -3.670 -7.696 1.779 1.00 98.56 72 ARG A CA 1
ATOM 534 C C . ARG A 1 72 ? -2.334 -7.736 2.502 1.00 98.56 72 ARG A C 1
ATOM 536 O O . ARG A 1 72 ? -1.415 -8.425 2.063 1.00 98.56 72 ARG A O 1
ATOM 543 N N . VAL A 1 73 ? -2.262 -7.027 3.623 1.00 98.62 73 VAL A N 1
ATOM 544 C CA . VAL A 1 73 ? -1.111 -7.056 4.532 1.00 98.62 73 VAL A CA 1
ATOM 545 C C . VAL A 1 73 ? -1.608 -7.473 5.910 1.00 98.62 73 VAL A C 1
ATOM 547 O O . VAL A 1 73 ? -2.502 -6.845 6.485 1.00 98.62 73 VAL A O 1
ATOM 550 N N . GLY A 1 74 ? -1.078 -8.586 6.410 1.00 97.94 74 GLY A N 1
ATOM 551 C CA . GLY A 1 74 ? -1.561 -9.214 7.632 1.00 97.94 74 GLY A CA 1
ATOM 552 C C . GLY A 1 74 ? -3.046 -9.584 7.559 1.00 97.94 74 GLY A C 1
ATOM 553 O O . GLY A 1 74 ? -3.574 -9.992 6.522 1.00 97.94 74 GLY A O 1
ATOM 554 N N . VAL A 1 75 ? -3.735 -9.467 8.695 1.00 96.00 75 VAL A N 1
ATOM 555 C CA . VAL A 1 75 ? -5.133 -9.914 8.840 1.00 96.00 75 VAL A CA 1
ATOM 556 C C . VAL A 1 75 ? -6.173 -8.872 8.422 1.00 96.00 75 VAL A C 1
ATOM 558 O O . VAL A 1 75 ? -7.326 -9.232 8.182 1.00 96.00 75 VAL A O 1
ATOM 561 N N . SER A 1 76 ? -5.810 -7.588 8.357 1.00 96.31 76 SER A N 1
ATOM 562 C CA . SER A 1 76 ? -6.789 -6.494 8.317 1.00 96.31 76 SER A CA 1
ATOM 563 C C . SER A 1 76 ? -6.612 -5.516 7.163 1.00 96.31 76 SER A C 1
ATOM 565 O O . SER A 1 76 ? -7.617 -5.054 6.609 1.00 96.31 76 SER A O 1
ATOM 567 N N . GLU A 1 77 ? -5.370 -5.205 6.789 1.00 98.56 77 GLU A N 1
ATOM 568 C CA . GLU A 1 77 ? -5.094 -4.156 5.817 1.00 98.56 77 GLU A CA 1
ATOM 569 C C . GLU A 1 77 ? -5.442 -4.627 4.404 1.00 98.56 77 GLU A C 1
ATOM 571 O O . GLU A 1 77 ? -5.106 -5.742 3.997 1.00 98.56 77 GLU A O 1
ATOM 576 N N . ARG A 1 78 ? -6.139 -3.771 3.658 1.00 98.56 78 ARG A N 1
ATOM 577 C CA . ARG A 1 78 ? -6.568 -4.004 2.279 1.00 98.56 78 ARG A CA 1
ATOM 578 C C . ARG A 1 78 ? -6.324 -2.767 1.437 1.00 98.56 78 ARG A C 1
ATOM 580 O O . ARG A 1 78 ? -6.666 -1.664 1.863 1.00 98.56 78 ARG A O 1
ATOM 587 N N . PHE A 1 79 ? -5.810 -2.969 0.232 1.00 98.50 79 PHE A N 1
ATOM 588 C CA . PHE A 1 79 ? -5.522 -1.903 -0.721 1.00 98.50 79 PHE A CA 1
ATOM 589 C C . PHE A 1 79 ? -5.936 -2.324 -2.123 1.00 98.50 79 PHE A C 1
ATOM 591 O O . PHE A 1 79 ? -5.722 -3.466 -2.522 1.00 98.50 79 PHE A O 1
ATOM 598 N N . GLU A 1 80 ? -6.490 -1.381 -2.870 1.00 97.75 80 GLU A N 1
ATOM 599 C CA . GLU A 1 80 ? -6.829 -1.541 -4.279 1.00 97.75 80 GLU A CA 1
ATOM 600 C C . GLU A 1 80 ? -5.989 -0.561 -5.095 1.00 97.75 80 GLU A C 1
ATOM 602 O O . GLU A 1 80 ? -6.177 0.654 -5.020 1.00 97.75 80 GLU A O 1
ATOM 607 N N . ILE A 1 81 ? -5.010 -1.083 -5.835 1.00 96.56 81 ILE A N 1
ATOM 608 C CA . ILE A 1 81 ? -4.045 -0.276 -6.590 1.00 96.56 81 ILE A CA 1
ATOM 609 C C . ILE A 1 81 ? -4.010 -0.774 -8.029 1.00 96.56 81 ILE A C 1
ATOM 611 O O . ILE A 1 81 ? -3.736 -1.948 -8.286 1.00 96.56 81 ILE A O 1
ATOM 615 N N . THR A 1 82 ? -4.276 0.118 -8.979 1.00 93.81 82 THR A N 1
ATOM 616 C CA . THR A 1 82 ? -4.181 -0.215 -10.401 1.00 93.81 82 THR A CA 1
ATOM 617 C C . THR A 1 82 ? -2.737 -0.162 -10.884 1.00 93.81 82 THR A C 1
ATOM 619 O O . THR A 1 82 ? -1.934 0.633 -10.390 1.00 93.81 82 THR A O 1
ATOM 622 N N . ASP A 1 83 ? -2.414 -0.956 -11.903 1.00 90.00 83 ASP A N 1
ATOM 623 C CA . ASP A 1 83 ? -1.087 -0.922 -12.536 1.00 90.00 83 ASP A CA 1
ATOM 624 C C . ASP A 1 83 ? -0.748 0.478 -13.065 1.00 90.00 83 ASP A C 1
ATOM 626 O O . ASP A 1 83 ? 0.377 0.949 -12.920 1.00 90.00 83 ASP A O 1
ATOM 630 N N . GLN A 1 84 ? -1.743 1.172 -13.631 1.00 89.06 84 GLN A N 1
ATOM 631 C CA . GLN A 1 84 ? -1.595 2.538 -14.131 1.00 89.06 84 GLN A CA 1
ATOM 632 C C . GLN A 1 84 ? -1.245 3.517 -13.009 1.00 89.06 84 GLN A C 1
ATOM 634 O O . GLN A 1 84 ? -0.444 4.421 -13.216 1.00 89.06 84 GLN A O 1
ATOM 639 N N . LEU A 1 85 ? -1.808 3.345 -11.811 1.00 89.62 85 LEU A N 1
ATOM 640 C CA . LEU A 1 85 ? -1.432 4.196 -10.691 1.00 89.62 85 LEU A CA 1
ATOM 641 C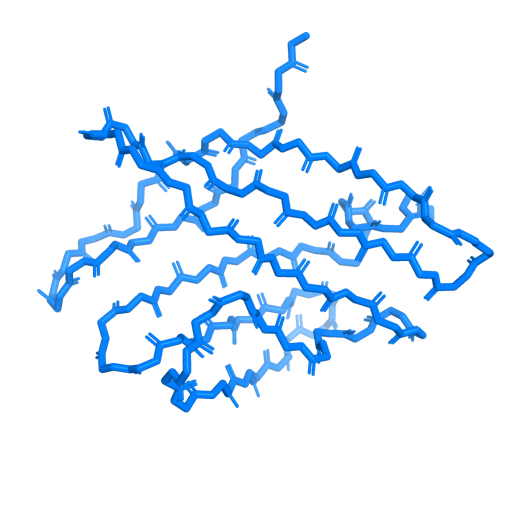 C . LEU A 1 85 ? 0.005 3.923 -10.240 1.00 89.62 85 LEU A C 1
ATOM 643 O O . LEU A 1 85 ? 0.733 4.864 -9.943 1.00 89.62 85 LEU A O 1
ATOM 647 N N . ALA A 1 86 ? 0.396 2.650 -10.172 1.00 88.06 86 ALA A N 1
ATOM 648 C CA . ALA A 1 86 ? 1.719 2.260 -9.701 1.00 88.06 86 ALA A CA 1
ATOM 649 C C . ALA A 1 86 ? 2.832 2.618 -10.702 1.00 88.06 86 ALA A C 1
ATOM 651 O O . ALA A 1 86 ? 3.890 3.080 -10.285 1.00 88.06 86 ALA A O 1
ATOM 652 N N . LEU A 1 87 ? 2.611 2.411 -12.005 1.00 86.06 87 LEU A N 1
ATOM 653 C CA . LEU A 1 87 ? 3.650 2.506 -13.039 1.00 86.06 87 LEU A CA 1
ATOM 654 C C . LEU A 1 87 ? 3.378 3.526 -14.156 1.00 86.06 87 LEU A C 1
ATOM 656 O O . LEU A 1 87 ? 4.305 3.852 -14.888 1.00 86.06 87 LEU A O 1
ATOM 660 N N . GLY A 1 88 ? 2.172 4.088 -14.257 1.00 73.25 88 GLY A N 1
ATOM 661 C CA . GLY A 1 88 ? 1.886 5.209 -15.161 1.00 73.25 88 GLY A CA 1
ATOM 662 C C . GLY A 1 88 ? 1.670 4.864 -16.637 1.00 73.25 88 GLY A C 1
ATOM 663 O O . GLY A 1 88 ? 1.753 5.780 -17.450 1.00 73.25 88 GLY A O 1
ATOM 664 N N . ASN A 1 89 ? 1.419 3.594 -16.980 1.00 54.16 89 ASN A N 1
ATOM 665 C CA . ASN A 1 89 ? 1.192 3.141 -18.364 1.00 54.16 89 ASN A CA 1
ATOM 666 C C . ASN A 1 89 ? 0.184 3.999 -19.147 1.00 54.16 89 ASN A C 1
ATOM 668 O O . ASN A 1 89 ? -0.884 4.332 -18.577 1.00 54.16 89 ASN A O 1
#

Secondary structure (DSSP, 8-state):
-PEEEEEE-STTPPPEEEEEEEEE-SSSEEEEEEE-TTS-EEEEEEETTEEEEESSSS-EEEEEETTEEEEEETTTEEEEEEHHHHH--

Foldseek 3Di:
DFDWWFKWAFAPDGTDTWGWDWDAPDQFKIWIWTAHPVGDIKIWIGGNLHTDGIPDPFDWDWDDDPQWIWIDGHDTITTTDGSCRHRVD

Radius of gyration: 11.87 Å; chains: 1; bounding box: 29×28×29 Å

pLDDT: mean 93.74, std 8.87, range [44.31, 98.62]

Sequence (89 aa):
AGTGIPCARYVGQPMTLCKARIEHKGADKADVTVTWPDGGTRLISFYGGLPAGSDSPDEFRFTREGSLNMIRVGVSERFEITDQLALGN